Protein AF-A0A8X7CU97-F1 (afdb_monomer_lite)

Secondary structure (DSSP, 8-state):
--TTSPPHHHHHHHGGGGPPPSSSSPPSS-HHHHHHHHHHHHHH---GGGS-TTSSPHHHHHHHHHHHHHTTHHHHHHHHHIIIII----------TTS-HHHHHHHHHHHHHHH-TT--EEEE-GGG-STHHHHHHHHHS-EEEEPPPP-SSS--PPTT--GGGEEEE---

Organism: NCBI:txid2747483

Structure (mmCIF, N/CA/C/O backbone):
data_AF-A0A8X7CU97-F1
#
_entry.id   AF-A0A8X7CU97-F1
#
loop_
_atom_site.group_PDB
_atom_site.id
_atom_site.type_symbol
_atom_site.label_atom_id
_atom_site.label_alt_id
_atom_site.label_comp_id
_atom_site.label_asym_id
_atom_site.label_entity_id
_atom_site.label_seq_id
_atom_site.pdbx_PDB_ins_code
_atom_site.Cartn_x
_atom_site.Cartn_y
_atom_site.Cartn_z
_atom_site.occupancy
_atom_site.B_iso_or_equiv
_atom_site.auth_seq_id
_atom_site.auth_comp_id
_atom_site.auth_asym_id
_atom_site.auth_atom_id
_atom_site.pdbx_PDB_model_num
ATOM 1 N N . MET A 1 1 ? -5.769 -0.079 -26.058 1.00 77.00 1 MET A N 1
ATOM 2 C CA . MET A 1 1 ? -5.712 0.080 -24.588 1.00 77.00 1 MET A CA 1
ATOM 3 C C . MET A 1 1 ? -6.125 -1.247 -23.983 1.00 77.00 1 MET A C 1
ATOM 5 O O . MET A 1 1 ? -7.147 -1.779 -24.395 1.00 77.00 1 MET A O 1
ATOM 9 N N . TYR A 1 2 ? -5.304 -1.822 -23.110 1.00 87.25 2 TYR A N 1
ATOM 10 C CA . TYR A 1 2 ? -5.549 -3.131 -22.503 1.00 87.25 2 TYR A CA 1
ATOM 11 C C . TYR A 1 2 ? -6.254 -2.970 -21.145 1.00 87.25 2 TYR A C 1
ATOM 13 O O . TYR A 1 2 ? -5.973 -2.002 -20.440 1.00 87.25 2 TYR A O 1
ATOM 21 N N . PRO A 1 3 ? -7.091 -3.927 -20.695 1.00 88.88 3 PRO A N 1
ATOM 22 C CA . PRO A 1 3 ? -7.675 -3.901 -19.342 1.00 88.88 3 PRO A CA 1
ATOM 23 C C . PRO A 1 3 ? -6.627 -3.904 -18.214 1.00 88.88 3 PRO A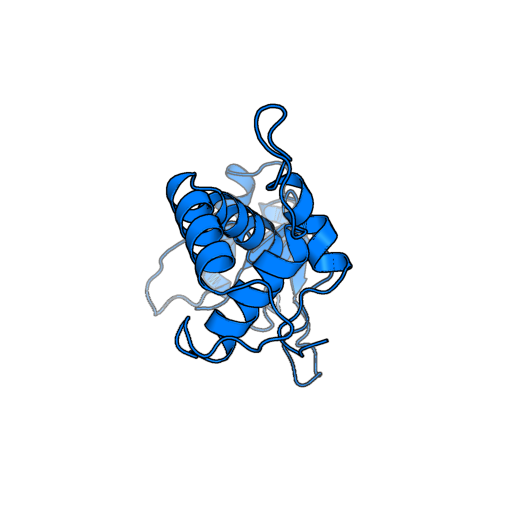 C 1
ATOM 25 O O . PRO A 1 3 ? -6.913 -3.584 -17.061 1.00 88.88 3 PRO A O 1
ATOM 28 N N . SER A 1 4 ? -5.390 -4.295 -18.527 1.00 89.00 4 SER A N 1
ATOM 29 C CA . SER A 1 4 ? -4.254 -4.224 -17.612 1.00 89.00 4 SER A CA 1
ATOM 30 C C . SER A 1 4 ? -3.653 -2.828 -17.470 1.00 89.00 4 SER A C 1
ATOM 32 O O . SER A 1 4 ? -2.870 -2.625 -16.540 1.00 89.00 4 SER A O 1
ATOM 34 N N . ASP A 1 5 ? -3.969 -1.895 -18.368 1.00 90.94 5 ASP A N 1
ATOM 35 C CA . ASP A 1 5 ? -3.351 -0.572 -18.408 1.00 90.94 5 ASP A CA 1
ATOM 36 C C . ASP A 1 5 ? -3.683 0.237 -17.155 1.00 90.94 5 ASP A C 1
ATOM 38 O O . ASP A 1 5 ? -4.736 0.088 -16.533 1.00 90.94 5 ASP A O 1
ATOM 42 N N . ILE A 1 6 ? -2.731 1.067 -16.735 1.00 90.94 6 ILE A N 1
ATOM 43 C CA . ILE A 1 6 ? -2.893 1.924 -15.564 1.00 90.94 6 ILE A CA 1
ATOM 44 C C . ILE A 1 6 ? -3.807 3.110 -15.872 1.00 90.94 6 ILE A C 1
ATOM 46 O O . ILE A 1 6 ? -3.626 3.808 -16.879 1.00 90.94 6 ILE A O 1
ATOM 50 N N . SER A 1 7 ? -4.779 3.346 -14.988 1.00 92.75 7 SER A N 1
ATOM 51 C CA . SER A 1 7 ? -5.637 4.526 -15.072 1.00 92.75 7 SER A CA 1
ATOM 52 C C . SER A 1 7 ? -4.826 5.799 -14.820 1.00 92.75 7 SER A C 1
ATOM 54 O O . SER A 1 7 ? -3.788 5.773 -14.157 1.00 92.75 7 SER A O 1
ATOM 56 N N . ASP A 1 8 ? -5.302 6.945 -15.307 1.00 91.56 8 ASP A N 1
ATOM 57 C CA . ASP A 1 8 ? -4.595 8.219 -15.110 1.00 91.56 8 ASP A CA 1
ATOM 58 C C . ASP A 1 8 ? -4.456 8.597 -13.629 1.00 91.56 8 ASP A C 1
ATOM 60 O O . ASP A 1 8 ? -3.462 9.199 -13.227 1.00 91.56 8 ASP A O 1
ATOM 64 N N . LYS A 1 9 ? -5.435 8.219 -12.796 1.00 89.19 9 LYS A N 1
ATOM 65 C CA . LYS A 1 9 ? -5.417 8.475 -11.347 1.00 89.19 9 LYS A CA 1
ATOM 66 C C . LYS A 1 9 ? -4.332 7.660 -10.640 1.00 89.19 9 LYS A C 1
ATOM 68 O O . LYS A 1 9 ? -3.583 8.200 -9.825 1.00 89.19 9 LYS A O 1
ATOM 73 N N . GLU A 1 10 ? -4.243 6.371 -10.960 1.00 89.25 10 GLU A N 1
ATOM 74 C CA . GLU A 1 10 ? -3.184 5.496 -10.451 1.00 89.25 10 GLU A CA 1
ATOM 75 C C . GLU A 1 10 ? -1.813 5.958 -10.968 1.00 89.25 10 GLU A C 1
ATOM 77 O O . GLU A 1 10 ? -0.863 6.030 -10.193 1.00 89.25 10 GLU A O 1
ATOM 82 N N . TRP A 1 11 ? -1.717 6.352 -12.245 1.00 92.44 11 TRP A N 1
ATOM 83 C CA . TRP A 1 11 ? -0.474 6.848 -12.839 1.00 92.44 11 TRP A CA 1
ATOM 84 C C . TRP A 1 11 ? 0.060 8.077 -12.110 1.00 92.44 11 TRP A C 1
ATOM 86 O O . TRP A 1 11 ? 1.200 8.054 -11.659 1.00 92.44 11 TRP A O 1
ATOM 96 N N . LYS A 1 12 ? -0.777 9.100 -11.894 1.00 91.88 12 LYS A N 1
ATOM 97 C CA . LYS A 1 12 ? -0.398 10.315 -11.149 1.00 91.88 12 LYS A CA 1
ATOM 98 C C . LYS A 1 12 ? 0.141 10.028 -9.747 1.00 91.88 12 LYS A C 1
ATOM 100 O O . LYS A 1 12 ? 0.882 10.833 -9.198 1.00 91.88 12 LYS A O 1
ATOM 105 N N . THR A 1 13 ? -0.245 8.898 -9.155 1.00 90.56 13 THR A N 1
ATOM 106 C CA . THR A 1 13 ? 0.227 8.495 -7.828 1.00 90.56 13 THR A CA 1
ATOM 107 C C . THR A 1 13 ? 1.658 7.950 -7.866 1.00 90.56 13 THR A C 1
ATOM 109 O O . THR A 1 13 ? 2.415 8.199 -6.935 1.00 90.56 13 THR A O 1
ATOM 112 N N . ILE A 1 14 ? 2.032 7.215 -8.918 1.00 91.94 14 ILE A N 1
ATOM 113 C CA . ILE A 1 14 ? 3.334 6.530 -9.005 1.00 91.94 14 ILE A CA 1
ATOM 114 C C . ILE A 1 14 ? 4.341 7.229 -9.927 1.00 91.94 14 ILE A C 1
ATOM 116 O O . ILE A 1 14 ? 5.535 6.974 -9.827 1.00 91.94 14 ILE A O 1
ATOM 120 N N . GLU A 1 15 ? 3.881 8.100 -10.824 1.00 91.44 15 GLU A N 1
ATOM 121 C CA . GLU A 1 15 ? 4.707 8.839 -11.784 1.00 91.44 15 GLU A CA 1
ATOM 122 C C . GLU A 1 15 ? 5.927 9.541 -11.157 1.00 91.44 15 GLU A C 1
ATOM 124 O O . GLU A 1 15 ? 7.009 9.418 -11.739 1.00 91.44 15 GLU A O 1
ATOM 129 N N . PRO A 1 16 ? 5.825 10.184 -9.972 1.00 91.94 16 PRO A N 1
ATOM 130 C CA . PRO A 1 16 ? 6.964 10.866 -9.353 1.00 91.94 16 PRO A CA 1
ATOM 131 C C . PRO A 1 16 ? 8.167 9.959 -9.062 1.00 91.94 16 PRO A C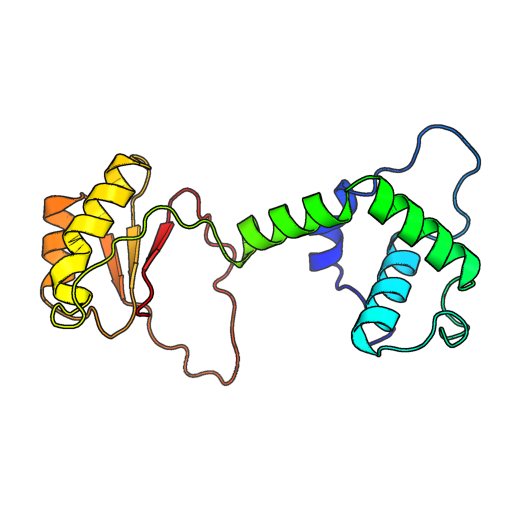 1
ATOM 133 O O . PRO A 1 16 ? 9.297 10.427 -9.081 1.00 91.94 16 PRO A O 1
ATOM 136 N N . TYR A 1 17 ? 7.962 8.654 -8.856 1.00 90.50 17 TYR A N 1
ATOM 137 C CA . TYR A 1 17 ? 9.049 7.703 -8.580 1.00 90.50 17 TYR A CA 1
ATOM 138 C C . TYR A 1 17 ? 9.907 7.387 -9.812 1.00 90.50 17 TYR A C 1
ATOM 140 O O . TYR A 1 17 ? 10.972 6.778 -9.709 1.00 90.50 17 TYR A O 1
ATOM 148 N N . PHE A 1 18 ? 9.449 7.771 -11.004 1.00 87.75 18 PHE A N 1
ATOM 149 C CA . PHE A 1 18 ? 10.103 7.456 -12.268 1.00 87.75 18 PHE A CA 1
ATOM 150 C C . PHE A 1 18 ? 10.826 8.660 -12.876 1.00 87.75 18 PHE A C 1
ATOM 152 O O . PHE A 1 18 ? 10.810 8.828 -14.102 1.00 87.75 18 PHE A O 1
ATOM 159 N N . GLU A 1 19 ? 11.469 9.481 -12.039 1.00 74.19 19 GLU A N 1
ATOM 160 C CA . GLU A 1 19 ? 12.149 10.697 -12.485 1.00 74.19 19 GLU A CA 1
ATOM 161 C C . GLU A 1 19 ? 13.052 10.440 -13.712 1.00 74.19 19 GLU A C 1
ATOM 163 O O . GLU A 1 19 ? 13.825 9.464 -13.771 1.00 74.19 19 GLU A O 1
ATOM 168 N N . PRO A 1 20 ? 12.955 11.285 -14.754 1.00 69.38 20 PRO A N 1
ATOM 169 C CA . PRO A 1 20 ? 13.811 11.156 -15.916 1.00 69.38 20 PRO A CA 1
ATOM 170 C C . PRO A 1 20 ? 15.262 11.416 -15.509 1.00 69.38 20 PRO A C 1
ATOM 172 O O . PRO A 1 20 ? 15.583 12.382 -14.819 1.00 69.38 20 PRO A O 1
ATOM 175 N N . LYS A 1 21 ? 16.174 10.559 -15.976 1.00 67.88 21 LYS A N 1
ATOM 176 C CA . LYS A 1 21 ? 17.603 10.804 -15.785 1.00 67.88 21 LYS A CA 1
ATOM 177 C C . LYS A 1 21 ? 17.981 12.087 -16.524 1.00 67.88 21 LYS A C 1
ATOM 179 O O . LYS A 1 21 ? 17.704 12.197 -17.715 1.00 67.88 21 LYS A O 1
ATOM 184 N N . LYS A 1 22 ? 18.655 13.006 -15.826 1.00 66.12 22 LYS A N 1
ATOM 185 C CA . LYS A 1 22 ? 19.170 14.266 -16.395 1.00 66.12 22 LYS A CA 1
ATOM 186 C C . LYS A 1 22 ? 20.314 14.044 -17.396 1.00 66.12 22 LYS A C 1
ATOM 188 O O . LYS A 1 22 ? 20.586 14.914 -18.212 1.00 66.12 22 LYS A O 1
ATOM 193 N N . THR A 1 23 ? 20.943 12.867 -17.362 1.00 69.06 23 THR A N 1
ATOM 194 C CA . THR A 1 23 ? 22.138 12.539 -18.151 1.00 69.06 23 THR A CA 1
ATOM 195 C C . THR A 1 23 ? 21.932 11.270 -18.983 1.00 69.06 23 THR A C 1
ATOM 197 O O . THR A 1 23 ? 21.368 10.281 -18.502 1.00 69.06 23 THR A O 1
ATOM 200 N N . GLY A 1 24 ? 22.450 11.275 -20.216 1.00 76.81 24 GLY A N 1
ATOM 201 C CA . GLY A 1 24 ? 22.452 10.140 -21.144 1.00 76.81 24 GLY A CA 1
ATOM 202 C C . GLY A 1 24 ? 21.446 10.268 -22.292 1.00 76.81 24 GLY A C 1
ATOM 203 O O . GLY A 1 24 ? 20.746 11.267 -22.428 1.00 76.81 24 GLY A O 1
ATOM 204 N N . ARG A 1 25 ? 21.378 9.238 -23.148 1.00 78.69 25 ARG A N 1
ATOM 205 C CA . ARG A 1 25 ? 20.455 9.217 -24.294 1.00 78.69 25 ARG A CA 1
ATOM 206 C C . ARG A 1 25 ? 18.995 9.198 -23.807 1.00 78.69 25 ARG A C 1
ATOM 208 O O . ARG A 1 25 ? 18.653 8.315 -23.012 1.00 78.69 25 ARG A O 1
ATOM 215 N N . PRO A 1 26 ? 18.121 10.088 -24.315 1.00 77.62 26 PRO A N 1
ATOM 216 C CA . PRO A 1 26 ? 16.710 10.088 -23.950 1.00 77.62 26 PRO A CA 1
ATOM 217 C C . PRO A 1 26 ? 16.034 8.775 -24.357 1.00 77.62 26 PRO A C 1
ATOM 219 O O . PRO A 1 26 ? 16.400 8.123 -25.342 1.00 77.62 26 PRO A O 1
ATOM 222 N N . ARG A 1 27 ? 15.033 8.359 -23.576 1.00 81.44 27 ARG A N 1
ATOM 223 C CA . ARG A 1 27 ? 14.276 7.133 -23.852 1.00 81.44 27 ARG A CA 1
ATOM 224 C C . ARG A 1 27 ? 13.363 7.353 -25.059 1.00 81.44 27 ARG A C 1
ATOM 226 O O . ARG A 1 27 ? 12.649 8.344 -25.115 1.00 81.44 27 ARG A O 1
ATOM 233 N N . LYS A 1 28 ? 13.340 6.388 -25.985 1.00 86.31 28 LYS A N 1
ATOM 234 C CA . LYS A 1 28 ? 12.436 6.404 -27.151 1.00 86.31 28 LYS A CA 1
ATOM 235 C C . LYS A 1 28 ? 10.968 6.174 -26.769 1.00 86.31 28 LYS A C 1
ATOM 237 O O . LYS A 1 28 ? 10.078 6.703 -27.418 1.00 86.31 28 LYS A O 1
ATOM 242 N N . HIS A 1 29 ? 10.723 5.364 -25.741 1.00 89.75 29 HIS A N 1
ATOM 243 C CA . HIS A 1 29 ? 9.380 5.024 -25.274 1.00 89.75 29 HIS A CA 1
ATOM 244 C C . HIS A 1 29 ? 9.120 5.677 -23.920 1.00 89.75 29 HIS A C 1
ATOM 246 O O . HIS A 1 29 ? 10.019 5.716 -23.071 1.00 89.75 29 HIS A O 1
ATOM 252 N N . SER A 1 30 ? 7.894 6.160 -23.717 1.00 91.12 30 SER A N 1
ATOM 253 C CA . SER A 1 30 ? 7.477 6.711 -22.430 1.00 91.12 30 SER A CA 1
ATOM 254 C C . SER A 1 30 ? 7.543 5.631 -21.348 1.00 91.12 30 SER A C 1
ATOM 256 O O . SER A 1 30 ? 7.327 4.439 -21.603 1.00 91.12 30 SER A O 1
ATOM 258 N N . ILE A 1 31 ? 7.846 6.046 -20.118 1.00 91.44 31 ILE A N 1
ATOM 259 C CA . ILE A 1 31 ? 7.899 5.112 -18.994 1.00 91.44 31 ILE A CA 1
ATOM 260 C C . ILE A 1 31 ? 6.523 4.486 -18.735 1.00 91.44 31 ILE A C 1
ATOM 262 O O . ILE A 1 31 ? 6.448 3.287 -18.492 1.00 91.44 31 ILE A O 1
ATOM 266 N N . ARG A 1 32 ? 5.431 5.240 -18.912 1.00 93.56 32 ARG A N 1
ATOM 267 C CA . ARG A 1 32 ? 4.063 4.732 -18.754 1.00 93.56 32 ARG A CA 1
ATOM 268 C C . ARG A 1 32 ? 3.772 3.543 -19.667 1.00 93.56 32 ARG A C 1
ATOM 270 O O . ARG A 1 32 ? 3.255 2.535 -19.198 1.00 93.56 32 ARG A O 1
ATOM 277 N N . THR A 1 33 ? 4.156 3.612 -20.943 1.00 94.06 33 THR A N 1
ATOM 278 C CA . THR A 1 33 ? 3.946 2.495 -21.878 1.00 94.06 33 THR A CA 1
ATOM 279 C C . THR A 1 33 ? 4.774 1.267 -21.485 1.00 94.06 33 THR A C 1
ATOM 281 O O . THR A 1 33 ? 4.300 0.139 -21.606 1.00 94.06 33 THR A O 1
ATOM 284 N N . ILE A 1 34 ? 5.988 1.465 -20.960 1.00 94.19 34 ILE A N 1
ATOM 285 C CA . ILE A 1 34 ? 6.821 0.373 -20.431 1.00 94.19 34 ILE A CA 1
ATOM 286 C C . ILE A 1 34 ? 6.163 -0.265 -19.199 1.00 94.19 34 ILE A C 1
ATOM 288 O O . ILE A 1 34 ? 6.114 -1.488 -19.100 1.00 94.19 34 ILE A O 1
ATOM 292 N N . ILE A 1 35 ? 5.638 0.541 -18.275 1.00 94.69 35 ILE A N 1
ATOM 293 C CA . ILE A 1 35 ? 4.956 0.054 -17.069 1.00 94.69 35 ILE A CA 1
ATOM 294 C C . ILE A 1 35 ? 3.669 -0.692 -17.436 1.00 94.69 35 ILE A C 1
ATOM 296 O O . ILE A 1 35 ? 3.431 -1.771 -16.897 1.00 94.69 35 ILE A O 1
ATOM 300 N N . ASN A 1 36 ? 2.891 -0.196 -18.403 1.00 95.75 36 ASN A N 1
ATOM 301 C CA . ASN A 1 36 ? 1.722 -0.907 -18.931 1.00 95.75 36 ASN A CA 1
ATOM 302 C C . ASN A 1 36 ? 2.104 -2.271 -19.519 1.00 95.75 36 ASN A C 1
ATOM 304 O O . ASN A 1 36 ? 1.452 -3.263 -19.206 1.00 95.75 36 ASN A O 1
ATOM 308 N N . ALA A 1 37 ? 3.199 -2.353 -20.282 1.00 95.88 37 ALA A N 1
ATOM 309 C CA . ALA A 1 37 ? 3.702 -3.620 -20.816 1.00 95.88 37 ALA A CA 1
ATOM 310 C C . ALA A 1 37 ? 4.117 -4.608 -19.708 1.00 95.88 37 ALA A C 1
ATOM 312 O O . ALA A 1 37 ? 3.791 -5.794 -19.771 1.00 95.88 37 ALA A O 1
ATOM 313 N N . ILE A 1 38 ? 4.813 -4.128 -18.669 1.00 95.12 38 ILE A N 1
ATOM 314 C CA . ILE A 1 38 ? 5.189 -4.947 -17.504 1.00 95.12 38 ILE A CA 1
ATOM 315 C C . ILE A 1 38 ? 3.930 -5.439 -16.782 1.00 95.12 38 ILE A C 1
ATOM 317 O O . ILE A 1 38 ? 3.820 -6.626 -16.483 1.00 95.12 38 ILE A O 1
ATOM 321 N N . ARG A 1 39 ? 2.959 -4.550 -16.549 1.00 94.44 39 ARG A N 1
ATOM 322 C CA . ARG A 1 39 ? 1.696 -4.869 -15.873 1.00 94.44 39 ARG A CA 1
ATOM 323 C C . ARG A 1 39 ? 0.853 -5.858 -16.677 1.00 94.44 39 ARG A C 1
ATOM 325 O O . ARG A 1 39 ? 0.276 -6.761 -16.078 1.00 94.44 39 ARG A O 1
ATOM 332 N N . TYR A 1 40 ? 0.810 -5.725 -18.003 1.00 95.25 40 TYR A N 1
ATOM 333 C CA . TYR A 1 40 ? 0.163 -6.681 -18.903 1.00 95.25 40 TYR A CA 1
ATOM 334 C C . TYR A 1 40 ? 0.768 -8.076 -18.748 1.00 95.25 40 TYR A C 1
ATOM 336 O O . TYR A 1 40 ? 0.047 -9.041 -18.501 1.00 95.25 40 TYR A O 1
ATOM 344 N N . MET A 1 41 ? 2.097 -8.177 -18.819 1.00 95.00 41 MET A N 1
ATOM 345 C CA . MET A 1 41 ? 2.796 -9.452 -18.675 1.00 95.00 41 MET A CA 1
ATOM 346 C C . MET A 1 41 ? 2.592 -10.066 -17.284 1.00 95.00 41 MET A C 1
ATOM 348 O O . MET A 1 41 ? 2.318 -11.256 -17.186 1.00 95.00 41 MET A O 1
ATOM 352 N N . MET A 1 42 ? 2.616 -9.264 -16.216 1.00 92.44 42 MET A N 1
ATOM 353 C CA . MET A 1 42 ? 2.321 -9.754 -14.863 1.00 92.44 42 MET A CA 1
ATOM 354 C C . MET A 1 42 ? 0.872 -10.230 -14.698 1.00 92.44 42 MET A C 1
ATOM 356 O O . MET A 1 42 ? 0.631 -11.175 -13.957 1.00 92.44 42 MET A O 1
ATOM 360 N N . ARG A 1 43 ? -0.096 -9.590 -15.369 1.00 93.38 43 ARG A N 1
ATOM 361 C CA . ARG A 1 43 ? -1.518 -9.968 -15.302 1.00 93.38 43 ARG A CA 1
ATOM 362 C C . ARG A 1 43 ? -1.814 -11.250 -16.075 1.00 93.38 43 ARG A C 1
ATOM 364 O O . ARG A 1 43 ? -2.623 -12.052 -15.635 1.00 93.38 43 ARG A O 1
ATOM 371 N N . THR A 1 44 ? -1.209 -11.386 -17.250 1.00 93.62 44 THR A N 1
ATOM 372 C CA . THR A 1 44 ? -1.491 -12.471 -18.200 1.00 93.62 44 THR A CA 1
ATOM 373 C C . THR A 1 44 ? -0.564 -13.671 -18.030 1.00 93.62 44 THR A C 1
ATOM 375 O O . THR A 1 44 ? -0.882 -14.752 -18.510 1.00 93.62 44 THR A O 1
ATOM 378 N N . GLY A 1 45 ? 0.594 -13.492 -17.387 1.00 92.50 45 GLY A N 1
ATOM 379 C CA . GLY A 1 45 ? 1.624 -14.523 -17.264 1.00 92.50 45 GLY A CA 1
ATOM 380 C C . GLY A 1 45 ? 2.344 -14.847 -18.578 1.00 92.50 45 GLY A C 1
ATOM 381 O O . GLY A 1 45 ? 3.046 -15.854 -18.656 1.00 92.50 45 GLY A O 1
ATOM 382 N N . CYS A 1 46 ? 2.183 -14.033 -19.629 1.00 92.31 46 CYS A N 1
ATOM 383 C CA . CYS A 1 46 ? 2.789 -14.322 -20.926 1.00 92.31 46 CYS A CA 1
ATOM 384 C C . CYS A 1 46 ? 4.326 -14.237 -20.875 1.00 92.31 46 CYS A C 1
ATOM 386 O O . CYS A 1 46 ? 4.911 -13.417 -20.166 1.00 92.31 46 CYS A O 1
ATOM 388 N N . GLN A 1 47 ? 5.017 -15.033 -21.694 1.00 94.94 47 GLN A N 1
ATOM 389 C CA . GLN A 1 47 ? 6.473 -14.919 -21.822 1.00 94.94 47 GLN A CA 1
ATOM 390 C C . GLN A 1 47 ? 6.870 -13.554 -22.406 1.00 94.94 47 GLN A C 1
ATOM 392 O O . GLN A 1 47 ? 6.170 -13.004 -23.253 1.00 94.94 47 GLN A O 1
ATOM 397 N N . TRP A 1 48 ? 8.052 -13.037 -22.051 1.00 93.31 48 TRP A N 1
ATOM 398 C CA . TRP A 1 48 ? 8.551 -11.752 -22.567 1.00 93.31 48 TRP A CA 1
ATOM 399 C C . TRP A 1 48 ? 8.536 -11.653 -24.099 1.00 93.31 48 TRP A C 1
ATOM 401 O O . TRP A 1 48 ? 8.175 -10.617 -24.646 1.00 93.31 48 TRP A O 1
ATOM 411 N N . ARG A 1 49 ? 8.903 -12.732 -24.802 1.00 94.94 49 ARG A N 1
ATOM 412 C CA . ARG A 1 49 ? 8.930 -12.775 -26.276 1.00 94.94 49 ARG A CA 1
ATOM 413 C C . ARG A 1 49 ? 7.535 -12.758 -26.913 1.00 94.94 49 ARG A C 1
ATOM 415 O O . ARG A 1 49 ? 7.436 -12.461 -28.095 1.00 94.94 49 ARG A O 1
ATOM 422 N N . GLN A 1 50 ? 6.504 -13.072 -26.131 1.00 94.75 50 GLN A N 1
ATOM 423 C CA . GLN A 1 50 ? 5.096 -13.117 -26.534 1.00 94.75 50 GLN A CA 1
ATOM 424 C C . GLN A 1 50 ? 4.360 -11.807 -26.214 1.00 94.75 50 GLN A C 1
ATOM 426 O O . GLN A 1 50 ? 3.140 -11.734 -26.334 1.00 94.75 50 GLN A O 1
ATOM 431 N N . LEU A 1 51 ? 5.080 -10.767 -25.782 1.00 95.19 51 LEU A N 1
ATOM 432 C CA . LEU A 1 51 ? 4.488 -9.456 -25.552 1.00 95.19 51 LEU A CA 1
ATOM 433 C C . LEU A 1 51 ? 3.862 -8.924 -26.864 1.00 95.19 51 LEU A C 1
ATOM 435 O O . LEU A 1 51 ? 4.526 -8.990 -27.904 1.00 95.19 51 LEU A O 1
ATOM 439 N N . PRO A 1 52 ? 2.627 -8.382 -26.833 1.00 95.06 52 PRO A N 1
ATOM 440 C CA . PRO A 1 52 ? 1.982 -7.815 -28.015 1.00 95.06 52 PRO A CA 1
ATOM 441 C C . PRO A 1 52 ? 2.846 -6.773 -28.733 1.00 95.06 52 PRO A C 1
ATOM 443 O O . PRO A 1 52 ? 3.565 -6.000 -28.098 1.00 95.06 52 PRO A O 1
ATOM 446 N N . LYS A 1 53 ? 2.741 -6.725 -30.067 1.00 92.00 53 LYS A N 1
ATOM 447 C CA . LYS A 1 53 ? 3.558 -5.842 -30.922 1.00 92.00 53 LYS A CA 1
ATOM 448 C C . LYS A 1 53 ? 3.262 -4.350 -30.733 1.00 92.00 53 LYS A C 1
ATOM 450 O O . LYS A 1 53 ? 4.109 -3.532 -31.078 1.00 92.00 53 LYS A O 1
ATOM 455 N N . ASP A 1 54 ? 2.107 -4.009 -30.164 1.00 93.31 54 ASP A N 1
ATOM 456 C CA . ASP A 1 54 ? 1.735 -2.624 -29.841 1.00 93.31 54 ASP A CA 1
ATOM 457 C C . ASP A 1 54 ? 2.566 -2.054 -28.681 1.00 93.31 54 ASP A C 1
ATOM 459 O O . ASP A 1 54 ? 2.663 -0.838 -28.504 1.00 93.31 54 ASP A O 1
ATOM 463 N N . PHE A 1 55 ? 3.170 -2.927 -27.868 1.00 94.31 55 PHE A N 1
ATOM 464 C CA . PHE A 1 55 ? 4.080 -2.522 -26.808 1.00 94.31 55 PHE A CA 1
ATOM 465 C C . PHE A 1 55 ? 5.511 -2.316 -27.331 1.00 94.31 55 PHE A C 1
ATOM 467 O O . PHE A 1 55 ? 5.898 -2.850 -28.372 1.00 94.31 55 PHE A O 1
ATOM 474 N N . PRO A 1 56 ? 6.352 -1.567 -26.588 1.00 94.19 56 PRO A N 1
ATOM 475 C CA . PRO A 1 56 ? 7.769 -1.461 -26.896 1.00 94.19 56 PRO A CA 1
ATOM 476 C C . PRO A 1 56 ? 8.426 -2.845 -27.002 1.00 94.19 56 PRO A C 1
ATOM 478 O O . PRO A 1 56 ? 8.016 -3.768 -26.291 1.00 94.19 56 PRO A O 1
ATOM 481 N N . PRO A 1 57 ? 9.492 -2.994 -27.811 1.00 95.00 57 PRO A N 1
ATOM 482 C CA . PRO A 1 57 ? 10.179 -4.269 -27.966 1.00 95.00 57 PRO A CA 1
ATOM 483 C C . PRO A 1 57 ? 10.52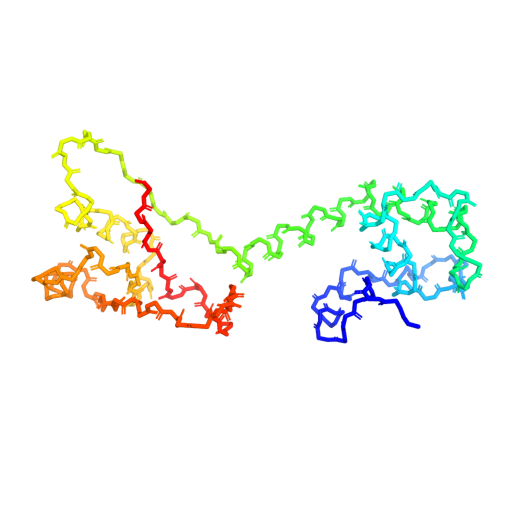3 -4.897 -26.616 1.00 95.00 57 PRO A C 1
ATOM 485 O O . PRO A 1 57 ? 11.081 -4.233 -25.736 1.00 95.00 57 PRO A O 1
ATOM 488 N N . TRP A 1 58 ? 10.238 -6.192 -26.457 1.00 95.12 58 TRP A N 1
ATOM 489 C CA . TRP A 1 58 ? 10.357 -6.875 -25.166 1.00 95.12 58 TRP A CA 1
ATOM 490 C C . TRP A 1 58 ? 11.738 -6.718 -24.518 1.00 95.12 58 TRP A C 1
ATOM 492 O O . TRP A 1 58 ? 11.828 -6.602 -23.301 1.00 95.12 58 TRP A O 1
ATOM 502 N N . LYS A 1 59 ? 12.820 -6.647 -25.312 1.00 95.25 59 LYS A N 1
ATOM 503 C CA . LYS A 1 59 ? 14.190 -6.413 -24.818 1.00 95.25 59 LYS A CA 1
ATOM 504 C C . LYS A 1 59 ? 14.308 -5.071 -24.093 1.00 95.25 59 LYS A C 1
ATOM 506 O O . LYS A 1 59 ? 14.955 -4.983 -23.050 1.00 95.25 59 LYS A O 1
ATOM 511 N N . THR A 1 60 ? 13.671 -4.033 -24.630 1.00 93.81 60 THR A N 1
ATOM 512 C CA . THR A 1 60 ? 13.630 -2.691 -24.040 1.00 93.81 60 THR A CA 1
ATOM 513 C C . THR A 1 60 ? 12.826 -2.697 -22.746 1.00 93.81 60 THR A C 1
ATOM 515 O O . THR A 1 60 ? 13.304 -2.179 -21.736 1.00 93.81 60 THR A O 1
ATOM 518 N N . VAL A 1 61 ? 11.646 -3.326 -22.756 1.00 94.62 61 VAL A N 1
ATOM 519 C CA . VAL A 1 61 ? 10.792 -3.451 -21.564 1.00 94.62 61 VAL A CA 1
ATOM 520 C C . VAL A 1 61 ? 11.517 -4.233 -20.468 1.00 94.62 61 VAL A C 1
ATOM 522 O O . VAL A 1 61 ? 11.618 -3.760 -19.337 1.00 94.62 61 VAL A O 1
ATOM 525 N N . TYR A 1 62 ? 12.104 -5.379 -20.814 1.00 94.81 62 TYR A N 1
ATOM 526 C CA . TYR A 1 62 ? 12.871 -6.226 -19.906 1.00 94.81 62 TYR A CA 1
ATOM 527 C C . TYR A 1 62 ? 14.070 -5.486 -19.306 1.00 94.81 62 TYR A C 1
ATOM 529 O O . TYR A 1 62 ? 14.243 -5.473 -18.089 1.00 94.81 62 TYR A O 1
ATOM 537 N N . SER A 1 63 ? 14.881 -4.826 -20.141 1.00 93.44 63 SER A N 1
ATOM 538 C CA . SER A 1 63 ? 16.037 -4.052 -19.676 1.00 93.44 63 SER A CA 1
ATOM 539 C C . SER A 1 63 ? 15.618 -2.935 -18.717 1.00 93.44 63 SER A C 1
ATOM 541 O O . SER A 1 63 ? 16.249 -2.745 -17.676 1.00 93.44 63 SER A O 1
ATOM 543 N N . CYS A 1 64 ? 14.525 -2.226 -19.021 1.00 91.50 64 CYS A N 1
ATOM 544 C CA . CYS A 1 64 ? 13.993 -1.201 -18.129 1.00 91.50 64 CYS A CA 1
ATOM 545 C C . CYS A 1 64 ? 13.510 -1.806 -16.807 1.00 91.50 64 CYS A C 1
ATOM 547 O O . CYS A 1 64 ? 13.883 -1.309 -15.749 1.00 91.50 64 CYS A O 1
ATOM 549 N N . ASN A 1 65 ? 12.751 -2.905 -16.854 1.00 93.31 65 ASN A N 1
ATOM 550 C CA . ASN A 1 65 ? 12.263 -3.583 -15.656 1.00 93.31 65 ASN A CA 1
ATOM 551 C C . ASN A 1 65 ? 13.415 -4.074 -14.771 1.00 93.31 65 ASN A C 1
ATOM 553 O O . ASN A 1 65 ? 13.403 -3.874 -13.562 1.00 93.31 65 ASN A O 1
ATOM 557 N N . SER A 1 66 ? 14.444 -4.673 -15.374 1.00 93.25 66 SER A N 1
ATOM 558 C CA . SER A 1 66 ? 15.636 -5.135 -14.661 1.00 93.25 66 SER A CA 1
ATOM 559 C C . SER A 1 66 ? 16.349 -3.983 -13.946 1.00 93.25 66 SER A C 1
ATOM 561 O O . SER A 1 66 ? 16.756 -4.132 -12.796 1.00 93.25 66 SER A O 1
ATOM 563 N N . ARG A 1 67 ? 16.444 -2.808 -14.582 1.00 91.12 67 ARG A N 1
ATOM 564 C CA . ARG A 1 67 ? 17.011 -1.602 -13.957 1.00 91.12 67 ARG A CA 1
ATOM 565 C C . ARG A 1 67 ? 16.156 -1.089 -12.799 1.00 91.12 67 ARG A C 1
ATOM 567 O O . ARG A 1 67 ? 16.721 -0.795 -11.756 1.00 91.12 67 ARG A O 1
ATOM 574 N N . LEU A 1 68 ? 14.833 -1.025 -12.967 1.00 90.69 68 LEU A N 1
ATOM 575 C CA . LEU A 1 68 ? 13.900 -0.601 -11.912 1.00 90.69 68 LEU A CA 1
ATOM 576 C C . LEU A 1 68 ? 13.922 -1.545 -10.701 1.00 90.69 68 LEU A C 1
ATOM 578 O O . LEU A 1 68 ? 13.851 -1.098 -9.562 1.00 90.69 68 LEU A O 1
ATOM 582 N N . LYS A 1 69 ? 14.059 -2.855 -10.941 1.00 92.69 69 LYS A N 1
ATOM 583 C CA . LYS A 1 69 ? 14.247 -3.850 -9.875 1.00 92.69 69 LYS A CA 1
ATOM 584 C C . LYS A 1 69 ? 15.544 -3.612 -9.113 1.00 92.69 69 LYS A C 1
ATOM 586 O O . LYS A 1 69 ? 15.525 -3.566 -7.892 1.00 92.69 69 LYS A O 1
ATOM 591 N N . LYS A 1 70 ? 16.656 -3.421 -9.828 1.00 92.75 70 LYS A N 1
ATOM 592 C CA . LYS A 1 70 ? 17.965 -3.161 -9.209 1.00 92.75 70 LYS A CA 1
ATOM 593 C C . LYS A 1 70 ? 18.014 -1.847 -8.431 1.00 92.75 70 LYS A C 1
ATOM 595 O O . LYS A 1 70 ? 18.784 -1.754 -7.488 1.00 92.75 70 LYS A O 1
ATOM 600 N N . SER A 1 71 ? 17.230 -0.844 -8.822 1.00 90.25 71 SER A N 1
ATOM 601 C CA . SER A 1 71 ? 17.187 0.439 -8.121 1.00 90.25 71 SER A CA 1
ATOM 602 C C . SER A 1 71 ? 16.274 0.449 -6.894 1.00 90.25 71 SER A C 1
ATOM 604 O O . SER A 1 71 ? 16.202 1.479 -6.246 1.00 90.25 71 SER A O 1
ATOM 606 N N . GLY A 1 72 ? 15.536 -0.628 -6.599 1.00 92.62 72 GLY A N 1
ATOM 607 C CA . GLY A 1 72 ? 14.630 -0.680 -5.443 1.00 92.62 72 GLY A CA 1
ATOM 608 C C . GLY A 1 72 ? 13.317 0.100 -5.599 1.00 92.62 72 GLY A C 1
ATOM 609 O O . GLY A 1 72 ? 12.445 -0.019 -4.748 1.00 92.62 72 GLY A O 1
ATOM 610 N N . ILE A 1 73 ? 13.110 0.807 -6.716 1.00 91.62 73 ILE A N 1
ATOM 611 C CA . ILE A 1 73 ? 11.919 1.649 -6.962 1.00 91.62 73 ILE A CA 1
ATOM 612 C C . ILE A 1 73 ? 10.617 0.850 -6.813 1.00 91.62 73 ILE A C 1
ATOM 614 O O . ILE A 1 73 ? 9.628 1.351 -6.288 1.00 91.62 73 ILE A O 1
ATOM 618 N N . TRP A 1 74 ? 10.602 -0.414 -7.251 1.00 90.62 74 TRP A N 1
ATOM 619 C CA . TRP A 1 74 ? 9.426 -1.271 -7.079 1.00 90.62 74 TRP A CA 1
ATOM 620 C C . TRP A 1 74 ? 9.075 -1.518 -5.609 1.00 90.62 74 TRP A C 1
ATOM 622 O O . TRP A 1 74 ? 7.891 -1.583 -5.292 1.00 90.62 74 TRP A O 1
ATOM 632 N N . GLN A 1 75 ? 10.080 -1.632 -4.738 1.00 90.38 75 GLN A N 1
ATOM 633 C CA . GLN A 1 75 ? 9.878 -1.802 -3.302 1.00 90.38 75 GLN A CA 1
ATOM 634 C C . GLN A 1 75 ? 9.340 -0.511 -2.682 1.00 90.38 75 GLN A C 1
ATOM 636 O O . GLN A 1 75 ? 8.349 -0.553 -1.967 1.00 90.38 75 GLN A O 1
ATOM 641 N N . GLU A 1 76 ? 9.908 0.643 -3.035 1.00 91.75 76 GLU A N 1
ATOM 642 C CA . GLU A 1 76 ? 9.427 1.941 -2.546 1.00 91.75 76 GLU A CA 1
ATOM 643 C C . GLU A 1 76 ? 7.972 2.209 -2.946 1.00 91.75 76 GLU A C 1
ATOM 645 O O . GLU A 1 76 ? 7.160 2.623 -2.118 1.00 91.75 76 GLU A O 1
ATOM 650 N N . ILE A 1 77 ? 7.622 1.932 -4.208 1.00 91.19 77 ILE A N 1
ATOM 651 C CA . ILE A 1 77 ? 6.243 2.045 -4.691 1.00 91.19 77 ILE A CA 1
ATOM 652 C C . ILE A 1 77 ? 5.347 1.065 -3.934 1.00 91.19 77 ILE A C 1
ATOM 654 O O . ILE A 1 77 ? 4.269 1.454 -3.495 1.00 91.19 77 ILE A O 1
ATOM 658 N N . HIS A 1 78 ? 5.770 -0.191 -3.771 1.00 88.25 78 HIS A N 1
ATOM 659 C CA . HIS A 1 78 ? 5.009 -1.187 -3.023 1.00 88.25 78 HIS A CA 1
ATOM 660 C C . HIS A 1 78 ? 4.734 -0.721 -1.588 1.00 88.25 78 HIS A C 1
ATOM 662 O O . HIS A 1 78 ? 3.578 -0.676 -1.178 1.00 88.25 78 HIS A O 1
ATOM 668 N N . ASP A 1 79 ? 5.762 -0.302 -0.856 1.00 86.44 79 ASP A N 1
ATOM 669 C CA . ASP A 1 79 ? 5.647 0.111 0.543 1.00 86.44 79 ASP A CA 1
ATOM 670 C C . ASP A 1 79 ? 4.789 1.370 0.690 1.00 86.44 79 ASP A C 1
ATOM 672 O O . ASP A 1 79 ? 3.947 1.463 1.587 1.00 86.44 79 ASP A O 1
ATOM 676 N N . PHE A 1 80 ? 4.931 2.320 -0.237 1.00 87.94 80 PHE A N 1
ATOM 677 C CA . PHE A 1 80 ? 4.061 3.485 -0.309 1.00 87.94 80 PHE A CA 1
ATOM 678 C C . PHE A 1 80 ? 2.596 3.095 -0.546 1.00 87.94 80 PHE A C 1
ATOM 680 O O . PHE A 1 80 ? 1.708 3.600 0.144 1.00 87.94 80 PHE A O 1
ATOM 687 N N . LEU A 1 81 ? 2.327 2.198 -1.499 1.00 84.69 81 LEU A N 1
ATOM 688 C CA . LEU A 1 81 ? 0.970 1.748 -1.807 1.00 84.69 81 LEU A CA 1
ATOM 689 C C . LEU A 1 81 ? 0.368 0.954 -0.642 1.00 84.69 81 LEU A C 1
ATOM 691 O O . LEU A 1 81 ? -0.777 1.210 -0.282 1.00 84.69 81 LEU A O 1
ATOM 695 N N . VAL A 1 82 ? 1.127 0.062 -0.002 1.00 81.75 82 VAL A N 1
ATOM 696 C CA . VAL A 1 82 ? 0.693 -0.660 1.205 1.00 81.75 82 VAL A CA 1
ATOM 697 C C . VAL A 1 82 ? 0.339 0.331 2.308 1.00 81.75 82 VAL A C 1
ATOM 699 O O . VAL A 1 82 ? -0.761 0.280 2.854 1.00 81.75 82 VAL A O 1
ATOM 702 N N . LYS A 1 83 ? 1.204 1.312 2.574 1.00 79.25 83 LYS A N 1
ATOM 703 C CA . LYS A 1 83 ? 0.932 2.351 3.572 1.00 79.25 83 LYS A CA 1
ATOM 704 C C . LYS A 1 83 ? -0.309 3.182 3.234 1.00 79.25 83 LYS A C 1
ATOM 706 O O . LYS A 1 83 ? -1.053 3.554 4.137 1.00 79.25 83 LYS A O 1
ATOM 711 N N . LYS A 1 84 ? -0.525 3.488 1.952 1.00 78.94 84 LYS A N 1
ATOM 712 C CA . LYS A 1 84 ? -1.643 4.316 1.483 1.00 78.94 84 LYS A CA 1
ATOM 713 C C . LYS A 1 84 ? -2.980 3.572 1.477 1.00 78.94 84 LYS A C 1
ATOM 715 O O . LYS A 1 84 ? -3.994 4.186 1.791 1.00 78.94 84 LYS A O 1
ATOM 720 N N . TYR A 1 85 ? -2.990 2.297 1.091 1.00 77.31 85 TYR A N 1
ATOM 721 C CA . TYR A 1 85 ? -4.219 1.539 0.828 1.00 77.31 85 TYR A CA 1
ATOM 722 C C . TYR A 1 85 ? -4.519 0.451 1.861 1.00 77.31 85 TYR A C 1
ATOM 724 O O . TYR A 1 85 ? -5.688 0.238 2.167 1.00 77.31 85 TYR A O 1
ATOM 732 N N . CYS A 1 86 ? -3.504 -0.222 2.405 1.00 75.50 86 CYS A N 1
ATOM 733 C CA . CYS A 1 86 ? -3.684 -1.256 3.433 1.00 75.50 86 CYS A CA 1
ATOM 734 C C . CYS A 1 86 ? -3.586 -0.680 4.854 1.00 75.50 86 CYS A C 1
ATOM 736 O O . CYS A 1 86 ? -4.149 -1.237 5.792 1.00 75.50 86 CYS A O 1
ATOM 738 N N . GLY A 1 87 ? -2.901 0.454 5.004 1.00 72.31 87 GLY A N 1
ATOM 739 C CA . GLY A 1 87 ? -2.654 1.104 6.283 1.00 72.31 87 GLY A CA 1
ATOM 740 C C . GLY A 1 87 ? -1.493 0.503 7.069 1.00 72.31 87 GLY A C 1
ATOM 741 O O . GLY A 1 87 ? -0.839 -0.442 6.633 1.00 72.31 87 GLY A O 1
ATOM 742 N N . LEU A 1 88 ? -1.185 1.122 8.211 1.00 72.06 88 LEU A N 1
ATOM 743 C CA . LEU A 1 88 ? -0.111 0.698 9.108 1.00 72.06 88 LEU A CA 1
ATOM 744 C C . LEU A 1 88 ? -0.721 0.088 10.372 1.00 72.06 88 LEU A C 1
ATOM 746 O O . LEU A 1 88 ? -1.600 0.694 10.983 1.00 72.06 88 LEU A O 1
ATOM 750 N N . VAL A 1 89 ? -0.221 -1.074 10.790 1.00 79.12 89 VAL A N 1
ATOM 751 C CA . VAL A 1 89 ? -0.603 -1.675 12.073 1.00 79.12 89 VAL A CA 1
ATOM 752 C C . VAL A 1 89 ? 0.012 -0.851 13.206 1.00 79.12 89 VAL A C 1
ATOM 754 O O . VAL A 1 89 ? 1.232 -0.770 13.331 1.00 79.12 89 VAL A O 1
ATOM 757 N N . ILE A 1 90 ? -0.833 -0.217 14.021 1.00 82.12 90 ILE A N 1
ATOM 758 C CA . ILE A 1 90 ? -0.400 0.650 15.133 1.00 82.12 90 ILE A CA 1
ATOM 759 C C . ILE A 1 90 ? -0.143 -0.177 16.401 1.00 82.12 90 ILE A C 1
ATOM 761 O O . ILE A 1 90 ? 0.857 0.003 17.105 1.00 82.12 90 ILE A O 1
ATOM 765 N N . ALA A 1 91 ? -1.055 -1.095 16.700 1.00 82.25 91 ALA A N 1
ATOM 766 C CA . ALA A 1 91 ? -0.983 -1.989 17.841 1.00 82.25 91 ALA A CA 1
ATOM 767 C C . ALA A 1 91 ? -1.653 -3.320 17.490 1.00 82.25 91 ALA A C 1
ATOM 769 O O . ALA A 1 91 ? -2.576 -3.357 16.679 1.00 82.25 91 ALA A O 1
ATOM 770 N N . ALA A 1 92 ? -1.167 -4.389 18.110 1.00 85.00 92 ALA A N 1
ATOM 771 C CA . ALA A 1 92 ? -1.757 -5.716 18.083 1.00 85.00 92 ALA A CA 1
ATOM 772 C C . ALA A 1 92 ? -1.601 -6.298 19.489 1.00 85.00 92 ALA A C 1
ATOM 774 O O . ALA A 1 92 ? -0.558 -6.104 20.118 1.00 85.00 92 ALA A O 1
ATOM 775 N N . GLU A 1 93 ? -2.632 -6.970 19.979 1.00 82.12 93 GLU A N 1
ATOM 776 C CA . GLU A 1 93 ? -2.663 -7.566 21.311 1.00 82.12 93 GLU A CA 1
ATOM 777 C C . GLU A 1 93 ? -3.117 -9.018 21.169 1.00 82.12 93 GLU A C 1
ATOM 779 O O . GLU A 1 93 ? -4.018 -9.308 20.383 1.00 82.12 93 GLU A O 1
ATOM 784 N N . VAL A 1 94 ? -2.458 -9.931 21.884 1.00 86.12 94 VAL A N 1
ATOM 785 C CA . VAL A 1 94 ? -2.743 -11.369 21.829 1.00 86.12 94 VAL A CA 1
ATOM 786 C C . VAL A 1 94 ? -3.394 -11.775 23.140 1.00 86.12 94 VAL A C 1
ATOM 788 O O . VAL A 1 94 ? -2.828 -11.544 24.207 1.00 86.12 94 VAL A O 1
ATOM 791 N N . HIS A 1 95 ? -4.560 -12.409 23.047 1.00 79.81 95 HIS A N 1
ATOM 792 C CA . HIS A 1 95 ? -5.323 -12.918 24.185 1.00 79.81 95 HIS A CA 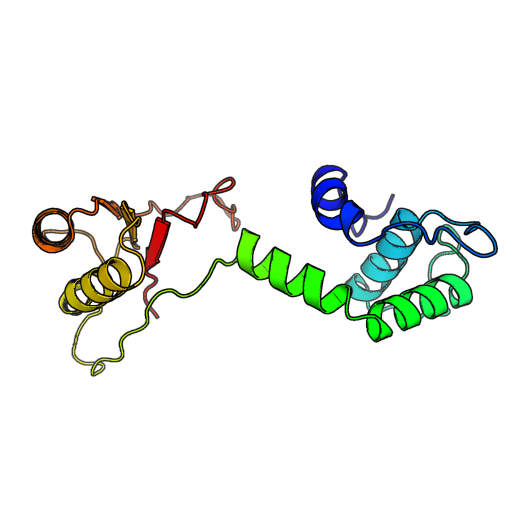1
ATOM 793 C C . HIS A 1 95 ? -5.582 -14.414 24.040 1.00 79.81 95 HIS A C 1
ATOM 795 O O . HIS A 1 95 ? -5.429 -14.989 22.962 1.00 79.81 95 HIS A O 1
ATOM 801 N N . SER A 1 96 ? -5.987 -15.054 25.136 1.00 85.94 96 SER A N 1
ATOM 802 C CA . SER A 1 96 ? -6.533 -16.413 25.073 1.00 85.94 96 SER A CA 1
ATOM 803 C C . SER A 1 96 ? -7.764 -16.443 24.164 1.00 85.94 96 SER A C 1
ATOM 805 O O . SER A 1 96 ? -8.585 -15.532 24.224 1.00 85.94 96 SER A O 1
ATOM 807 N N . ALA A 1 97 ? -7.955 -17.533 23.415 1.00 82.06 97 ALA A N 1
ATOM 808 C CA . ALA A 1 97 ? -9.125 -17.742 22.554 1.00 82.06 97 ALA A CA 1
ATOM 809 C C . ALA A 1 97 ? -10.472 -17.714 23.310 1.00 82.06 97 ALA A C 1
ATOM 811 O O . ALA A 1 97 ? -11.530 -17.587 22.701 1.00 82.06 97 ALA A O 1
ATOM 812 N N . SER A 1 98 ? -10.446 -17.841 24.641 1.00 88.81 98 SER A N 1
ATOM 813 C CA . SER A 1 98 ? -11.627 -17.712 25.500 1.00 88.81 98 SER A CA 1
ATOM 814 C C . SER A 1 98 ? -12.075 -16.262 25.725 1.00 88.81 98 SER A C 1
ATOM 816 O O . SER A 1 98 ? -13.184 -16.044 26.208 1.00 88.81 98 SER A O 1
ATOM 818 N N . ILE A 1 99 ? -11.221 -15.276 25.431 1.00 82.12 99 ILE A N 1
ATOM 819 C CA . ILE A 1 99 ? -11.520 -13.847 25.562 1.00 82.12 99 ILE A CA 1
ATOM 820 C C . ILE A 1 99 ? -11.997 -13.350 24.202 1.00 82.12 99 ILE A C 1
ATOM 822 O O . ILE A 1 99 ? -11.295 -13.484 23.205 1.00 82.12 99 ILE A O 1
ATOM 826 N N . GLN A 1 100 ? -13.192 -12.770 24.159 1.00 81.25 100 GLN A N 1
ATOM 827 C CA . GLN A 1 100 ? -13.715 -12.201 22.922 1.00 81.25 100 GLN A CA 1
ATOM 828 C C . GLN A 1 100 ? -13.048 -10.853 22.645 1.00 81.25 100 GLN A C 1
ATOM 830 O O . GLN A 1 100 ? -12.836 -10.065 23.568 1.00 81.25 100 GLN A O 1
ATOM 835 N N . ASP A 1 101 ? -12.795 -10.535 21.375 1.00 81.62 101 ASP A N 1
ATOM 836 C CA . ASP A 1 101 ? -12.074 -9.309 21.003 1.00 81.62 101 ASP A CA 1
ATOM 837 C C . ASP A 1 101 ? -12.750 -8.031 21.512 1.00 81.62 101 ASP A C 1
ATOM 839 O O . ASP A 1 101 ? -12.094 -7.032 21.799 1.00 81.62 101 ASP A O 1
ATOM 843 N N . ARG A 1 102 ? -14.079 -8.047 21.661 1.00 81.38 102 ARG A N 1
ATOM 844 C CA . ARG A 1 102 ? -14.842 -6.919 22.215 1.00 81.38 102 ARG A CA 1
ATOM 845 C C . ARG A 1 102 ? -14.517 -6.625 23.680 1.00 81.38 102 ARG A C 1
ATOM 847 O O . ARG A 1 102 ? -14.649 -5.476 24.097 1.00 81.38 102 ARG A O 1
ATOM 854 N N . ASP A 1 103 ? -14.129 -7.646 24.440 1.00 84.31 103 ASP A N 1
ATOM 855 C CA . ASP A 1 103 ? -13.865 -7.540 25.874 1.00 84.31 103 ASP A CA 1
ATOM 856 C C . ASP A 1 103 ? -12.443 -7.030 26.126 1.00 84.31 103 ASP A C 1
ATOM 858 O O . ASP A 1 103 ? -12.208 -6.290 27.080 1.00 84.31 103 ASP A O 1
ATOM 862 N N . SER A 1 104 ? -11.507 -7.359 25.232 1.00 83.44 104 SER A N 1
ATOM 863 C CA . SER A 1 104 ? -10.112 -6.923 25.306 1.00 83.44 104 SER A CA 1
ATOM 864 C C . SER A 1 104 ? -9.799 -5.628 24.552 1.00 83.44 104 SER A C 1
ATOM 866 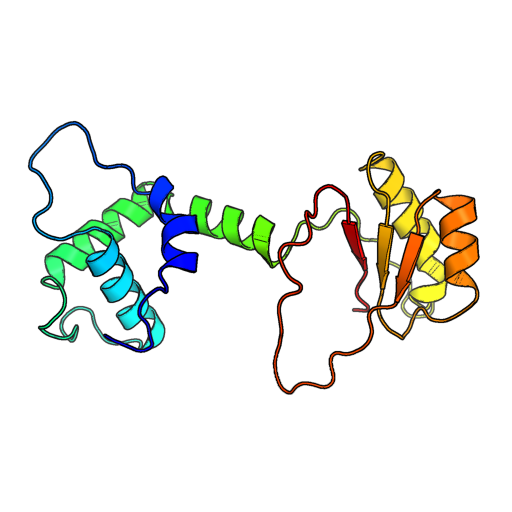O O . SER A 1 104 ? -8.803 -4.972 24.857 1.00 83.44 104 SER A O 1
ATOM 868 N N . ALA A 1 105 ? -10.646 -5.208 23.608 1.00 86.38 105 ALA A N 1
ATOM 869 C CA . ALA A 1 105 ? -10.377 -4.083 22.707 1.00 86.38 105 ALA A CA 1
ATOM 870 C C . ALA A 1 105 ? -9.962 -2.768 23.381 1.00 86.38 105 ALA A C 1
ATOM 872 O O . ALA A 1 105 ? -9.226 -1.987 22.781 1.00 86.38 105 ALA A O 1
ATOM 873 N N . LEU A 1 106 ? -10.414 -2.493 24.609 1.00 87.75 106 LEU A N 1
ATOM 874 C CA . LEU A 1 106 ? -10.058 -1.255 25.311 1.00 87.75 106 LEU A CA 1
ATOM 875 C C . LEU A 1 106 ? -8.561 -1.154 25.602 1.00 87.75 106 LEU A C 1
ATOM 877 O O . LEU A 1 106 ? -7.988 -0.080 25.415 1.00 87.75 106 LEU A O 1
ATOM 881 N N . ASN A 1 107 ? -7.914 -2.262 25.970 1.00 87.38 107 ASN A N 1
ATOM 882 C CA . ASN A 1 107 ? -6.470 -2.288 26.194 1.00 87.38 107 ASN A CA 1
ATOM 883 C C . ASN A 1 107 ? -5.723 -1.975 24.896 1.00 87.38 107 ASN A C 1
ATOM 885 O O . ASN A 1 107 ? -4.860 -1.094 24.870 1.00 87.38 107 ASN A O 1
ATOM 889 N N . LEU A 1 108 ? -6.123 -2.616 23.797 1.00 88.69 108 LEU A N 1
ATOM 890 C CA . LEU A 1 108 ? -5.586 -2.346 22.468 1.00 88.69 108 LEU A CA 1
ATOM 891 C C . LEU A 1 108 ? -5.781 -0.877 22.050 1.00 88.69 108 LEU A C 1
ATOM 893 O O . LEU A 1 108 ? -4.849 -0.248 21.540 1.00 88.69 108 LEU A O 1
ATOM 897 N N . PHE A 1 109 ? -6.960 -0.297 22.293 1.00 89.94 109 PHE A N 1
ATOM 898 C CA . PHE A 1 109 ? -7.248 1.106 21.979 1.00 89.94 109 PHE A CA 1
ATOM 899 C C . PHE A 1 109 ? -6.405 2.071 22.816 1.00 89.94 109 PHE A C 1
ATOM 901 O O . PHE A 1 109 ? -5.855 3.031 22.271 1.00 89.94 109 PHE A O 1
ATOM 908 N N . ALA A 1 110 ? -6.244 1.808 24.112 1.00 89.00 110 ALA A N 1
ATOM 909 C CA . ALA A 1 110 ? -5.386 2.600 24.986 1.00 89.00 110 ALA A CA 1
ATOM 910 C C . ALA A 1 110 ? -3.915 2.536 24.541 1.00 89.00 110 ALA A C 1
ATOM 912 O O . ALA A 1 110 ? -3.252 3.571 24.440 1.00 89.00 110 ALA A O 1
ATOM 913 N N . GLN A 1 111 ? -3.413 1.349 24.180 1.00 88.94 111 GLN A N 1
ATOM 914 C CA . GLN A 1 111 ? -2.060 1.184 23.638 1.00 88.94 111 GLN A CA 1
ATOM 915 C C . GLN A 1 111 ? -1.875 1.944 22.320 1.00 88.94 111 GLN A C 1
ATOM 917 O O . GLN A 1 111 ? -0.874 2.644 22.142 1.00 88.94 111 GLN A O 1
ATOM 922 N N . ALA A 1 112 ? -2.840 1.847 21.401 1.00 88.88 112 ALA A N 1
ATOM 923 C CA . ALA A 1 112 ? -2.806 2.576 20.137 1.00 88.88 112 ALA A CA 1
ATOM 924 C C . ALA A 1 112 ? -2.806 4.097 20.358 1.00 88.88 112 ALA A C 1
ATOM 926 O O . ALA A 1 112 ? -2.032 4.811 19.720 1.00 88.88 112 ALA A O 1
ATOM 927 N N . LYS A 1 113 ? -3.615 4.590 21.304 1.00 88.19 113 LYS A N 1
ATOM 928 C CA . LYS A 1 113 ? -3.672 6.006 21.687 1.00 88.19 113 LYS A CA 1
ATOM 929 C C . LYS A 1 113 ? -2.379 6.490 22.345 1.00 88.19 113 LYS A C 1
ATOM 931 O O . LYS A 1 113 ? -1.946 7.603 22.070 1.00 88.19 113 LYS A O 1
ATOM 936 N N . CYS A 1 114 ? -1.740 5.659 23.166 1.00 89.19 114 CYS A N 1
ATOM 937 C CA . CYS A 1 114 ? -0.443 5.964 23.768 1.00 89.19 114 CYS A CA 1
ATOM 938 C C . CYS A 1 114 ? 0.658 6.087 22.700 1.00 89.19 114 CYS A C 1
ATOM 940 O O . CYS A 1 114 ? 1.424 7.048 22.700 1.00 89.19 114 CYS A O 1
ATOM 942 N N . LYS A 1 115 ? 0.688 5.161 21.731 1.00 87.31 115 LYS A N 1
ATOM 943 C CA . LYS A 1 115 ? 1.642 5.195 20.607 1.00 87.31 115 LYS A CA 1
ATOM 944 C C . LYS A 1 115 ? 1.387 6.350 19.640 1.00 87.31 115 LYS A C 1
ATOM 946 O O . LYS A 1 115 ? 2.333 6.904 19.087 1.00 87.31 115 LYS A O 1
ATOM 951 N N . VAL A 1 116 ? 0.120 6.699 19.417 1.00 87.94 116 VAL A N 1
ATOM 952 C CA . VAL A 1 116 ? -0.294 7.774 18.507 1.00 87.94 116 VAL A CA 1
ATOM 953 C C . VAL A 1 116 ? -1.232 8.734 19.249 1.00 87.94 116 VAL A C 1
ATOM 955 O O . VAL A 1 116 ? -2.453 8.653 19.098 1.00 87.94 116 VAL A O 1
ATOM 958 N N . PRO A 1 117 ? -0.693 9.692 20.030 1.00 88.81 117 PRO A N 1
ATOM 959 C CA . PRO A 1 117 ? -1.511 10.625 20.811 1.00 88.81 117 PRO A CA 1
ATOM 960 C C . PRO A 1 117 ? -2.461 11.481 19.962 1.00 88.81 117 PRO A C 1
ATOM 962 O O . PRO A 1 117 ? -3.521 11.897 20.436 1.00 88.81 117 PRO A O 1
ATOM 965 N N . THR A 1 118 ? -2.132 11.704 18.686 1.00 88.19 118 THR A N 1
ATOM 966 C CA . THR A 1 118 ? -2.962 12.443 17.720 1.00 88.19 118 THR A CA 1
ATOM 967 C C . THR A 1 118 ? -4.182 11.664 17.224 1.00 88.19 118 THR A C 1
ATOM 969 O O . THR A 1 118 ? -5.045 12.257 16.579 1.00 88.19 118 THR A O 1
ATOM 972 N N . LEU A 1 119 ? -4.290 10.364 17.525 1.00 84.62 119 LEU A N 1
ATOM 973 C CA . LEU A 1 119 ? -5.403 9.512 17.111 1.00 84.62 119 LEU A CA 1
ATOM 974 C C . LEU A 1 119 ? -6.723 10.025 17.702 1.00 84.62 119 LEU A C 1
ATOM 976 O O . LEU A 1 119 ? -6.796 10.307 18.895 1.00 84.62 119 LEU A O 1
ATOM 980 N N . ARG A 1 120 ? -7.773 10.170 16.887 1.00 86.69 120 ARG A N 1
ATOM 981 C CA . ARG A 1 120 ? -9.068 10.725 17.346 1.00 86.69 120 ARG A CA 1
ATOM 982 C C . ARG A 1 120 ? -10.228 9.749 17.236 1.00 86.69 120 ARG A C 1
ATOM 984 O O . ARG A 1 120 ? -11.279 9.972 17.836 1.00 86.69 120 ARG A O 1
ATOM 991 N N . LYS A 1 121 ? -10.078 8.709 16.420 1.00 87.12 121 LYS A N 1
ATOM 992 C CA . LYS A 1 121 ? -11.195 7.855 16.042 1.00 87.12 121 LYS A CA 1
ATOM 993 C C . LYS A 1 121 ? -10.737 6.442 15.693 1.00 87.12 121 LYS A C 1
ATOM 995 O O . LYS A 1 121 ? -9.780 6.257 14.941 1.00 87.12 121 LYS A O 1
ATOM 1000 N N . PHE A 1 122 ? -11.481 5.475 16.209 1.00 88.38 122 PHE A N 1
ATOM 1001 C CA . PHE A 1 122 ? -11.385 4.058 15.901 1.00 88.38 122 PHE A CA 1
ATOM 1002 C C . PHE A 1 122 ? -12.551 3.633 15.015 1.00 88.38 122 PHE A C 1
ATOM 1004 O O . PHE A 1 122 ? -13.677 4.124 15.155 1.00 88.38 122 PHE A O 1
ATOM 1011 N N . PHE A 1 123 ? -12.280 2.692 14.123 1.00 85.44 123 PHE A N 1
ATOM 1012 C CA . PHE A 1 123 ? -13.296 1.970 13.376 1.00 85.44 123 PHE A CA 1
ATOM 1013 C C . PHE A 1 123 ? -13.250 0.496 13.761 1.00 85.44 123 PHE A C 1
ATOM 1015 O O . PHE A 1 123 ? -12.161 -0.062 13.885 1.00 85.44 123 PHE A O 1
ATOM 1022 N N . ALA A 1 124 ? -14.417 -0.113 13.946 1.00 85.38 124 ALA A N 1
ATOM 1023 C CA . ALA A 1 124 ? -14.531 -1.528 14.276 1.00 85.38 124 ALA A CA 1
ATOM 1024 C C . ALA A 1 124 ? -15.716 -2.176 13.556 1.00 85.38 124 ALA A C 1
ATOM 1026 O O . ALA A 1 124 ? -16.645 -1.492 13.116 1.00 85.38 124 ALA A O 1
ATOM 1027 N N . ASP A 1 125 ? -15.683 -3.497 13.457 1.00 80.81 125 ASP A N 1
ATOM 1028 C CA . ASP A 1 125 ? -16.713 -4.284 12.787 1.00 80.81 125 ASP A CA 1
ATOM 1029 C C . ASP A 1 125 ? -17.986 -4.421 13.635 1.00 80.81 125 ASP A C 1
ATOM 1031 O O . ASP A 1 125 ? -18.045 -4.040 14.807 1.00 80.81 125 ASP A O 1
ATOM 1035 N N . GLN A 1 126 ? -19.036 -5.000 13.047 1.00 78.88 126 GLN A N 1
ATOM 1036 C CA . GLN A 1 126 ? -20.329 -5.183 13.717 1.00 78.88 126 GLN A CA 1
ATOM 1037 C C . GLN A 1 126 ? -20.249 -6.037 14.999 1.00 78.88 126 GLN A C 1
ATOM 1039 O O . GLN A 1 126 ? -21.113 -5.903 15.862 1.00 78.88 126 GLN A O 1
ATOM 1044 N N . GLY A 1 127 ? -19.201 -6.850 15.177 1.00 77.31 127 GLY A N 1
ATOM 1045 C CA . GLY A 1 127 ? -18.957 -7.613 16.410 1.00 77.31 127 GLY A CA 1
ATOM 1046 C C . GLY A 1 127 ? -18.695 -6.753 17.657 1.00 77.31 127 GLY A C 1
ATOM 1047 O O . GLY A 1 127 ? -18.855 -7.232 18.778 1.00 77.31 127 GLY A O 1
ATOM 1048 N N . TYR A 1 128 ? -18.368 -5.468 17.481 1.00 79.75 128 TYR A N 1
ATOM 1049 C CA . TYR A 1 128 ? -18.056 -4.522 18.562 1.00 79.75 128 TYR A CA 1
ATOM 1050 C C . TYR A 1 128 ? -19.237 -3.608 18.939 1.00 79.75 128 TYR A C 1
ATOM 1052 O O . TYR A 1 128 ? -19.067 -2.607 19.643 1.00 79.75 128 TYR A O 1
ATOM 1060 N N . ILE A 1 129 ? -20.448 -3.917 18.464 1.00 79.50 129 ILE A N 1
ATOM 1061 C CA . ILE A 1 129 ? -21.665 -3.170 18.807 1.00 79.50 129 ILE A CA 1
ATOM 1062 C C . ILE A 1 129 ? -21.978 -3.328 20.304 1.00 79.50 129 ILE A C 1
ATOM 1064 O O . ILE A 1 129 ? -22.002 -4.436 20.836 1.00 79.50 129 ILE A O 1
ATOM 1068 N N . GLY A 1 130 ? -22.272 -2.213 20.982 1.00 77.69 130 GLY A N 1
ATOM 1069 C CA . GLY A 1 130 ? -22.744 -2.205 22.369 1.00 77.69 130 GLY A CA 1
ATOM 1070 C C . GLY A 1 130 ? -22.105 -1.111 23.225 1.00 77.69 130 GLY A C 1
ATOM 1071 O O . GLY A 1 130 ? -21.736 -0.045 22.735 1.00 77.69 130 GLY A O 1
ATOM 1072 N N . LYS A 1 131 ? -21.952 -1.385 24.529 1.00 75.31 131 LYS A N 1
ATOM 1073 C CA . LYS A 1 131 ? -21.461 -0.429 25.546 1.00 75.31 131 LYS A CA 1
ATOM 1074 C C . LYS A 1 131 ? -20.007 0.035 25.339 1.00 75.31 131 LYS A C 1
ATOM 1076 O O . LYS A 1 131 ? -19.570 0.978 25.998 1.00 75.31 131 LYS A O 1
ATOM 1081 N N . LEU A 1 132 ? -19.267 -0.600 24.429 1.00 82.69 132 LEU A N 1
ATOM 1082 C CA . LEU A 1 132 ? -17.855 -0.325 24.160 1.00 82.69 132 LEU A CA 1
ATOM 1083 C C . LEU A 1 132 ? -17.610 1.089 23.613 1.00 82.69 132 LEU A C 1
ATOM 1085 O O . LEU A 1 132 ? -16.576 1.678 23.902 1.00 82.69 132 LEU A O 1
ATOM 1089 N N . GLN A 1 133 ? -18.564 1.666 22.875 1.00 85.50 133 GLN A N 1
ATOM 1090 C CA . GLN A 1 133 ? -18.415 2.999 22.273 1.00 85.50 133 GLN A CA 1
ATOM 1091 C C . GLN A 1 133 ? -18.236 4.096 23.326 1.00 85.50 133 GLN A C 1
ATOM 1093 O O . GLN A 1 133 ? -17.299 4.890 23.245 1.00 85.50 133 GLN A O 1
ATOM 1098 N N . ASN A 1 134 ? -19.103 4.094 24.343 1.00 85.12 134 ASN A N 1
ATOM 1099 C CA . ASN A 1 134 ? -19.037 5.055 25.441 1.00 85.12 134 ASN A CA 1
ATOM 1100 C C . ASN A 1 134 ? -17.767 4.850 26.268 1.00 85.12 134 ASN A C 1
ATOM 1102 O O . ASN A 1 134 ? -17.097 5.819 26.611 1.00 85.12 134 ASN A O 1
ATOM 1106 N N . ARG A 1 135 ? -17.401 3.591 26.541 1.00 86.31 135 ARG A N 1
ATOM 1107 C CA . ARG A 1 135 ? -16.172 3.273 27.279 1.00 86.31 135 ARG A CA 1
ATOM 1108 C C . ARG A 1 135 ? -14.916 3.715 26.534 1.00 86.31 135 ARG A C 1
ATOM 1110 O O . ARG A 1 135 ? -14.050 4.329 27.137 1.00 86.31 135 ARG A O 1
ATOM 1117 N N . CYS A 1 136 ? -14.847 3.477 25.225 1.00 87.38 136 CYS A N 1
ATOM 1118 C CA . CYS A 1 136 ? -13.725 3.904 24.393 1.00 87.38 136 CYS A CA 1
ATOM 1119 C C . CYS A 1 136 ? -13.543 5.427 24.440 1.00 87.38 136 CYS A C 1
ATOM 1121 O O . CYS A 1 136 ? -12.421 5.898 24.638 1.00 87.38 136 CYS A O 1
ATOM 1123 N N . LEU A 1 137 ? -14.637 6.191 24.340 1.00 88.38 137 LEU A N 1
ATOM 1124 C CA . LEU A 1 137 ? -14.583 7.649 24.437 1.00 88.38 137 LEU A CA 1
ATOM 1125 C C . L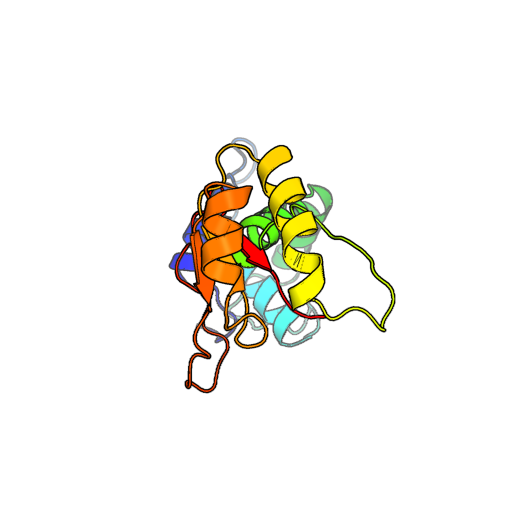EU A 1 137 ? -14.105 8.119 25.816 1.00 88.38 137 LEU A C 1
ATOM 1127 O O . LEU A 1 137 ? -13.274 9.020 25.884 1.00 88.38 137 LEU A O 1
ATOM 1131 N N . LEU A 1 138 ? -14.591 7.503 26.894 1.00 88.06 138 LEU A N 1
ATOM 1132 C CA . LEU A 1 138 ? -14.213 7.869 28.261 1.00 88.06 138 LEU A CA 1
ATOM 1133 C C . LEU A 1 138 ? -12.755 7.515 28.585 1.00 88.06 138 LEU A C 1
ATOM 1135 O O . LEU A 1 138 ? -12.061 8.321 29.194 1.00 88.06 138 LEU A O 1
ATOM 1139 N N . GLU A 1 139 ? -12.281 6.338 28.172 1.00 86.56 139 GLU A N 1
ATOM 1140 C CA . GLU A 1 139 ? -10.942 5.843 28.524 1.00 86.56 139 GLU A CA 1
ATOM 1141 C C . GLU A 1 139 ? -9.841 6.391 27.603 1.00 86.56 139 GLU A C 1
ATOM 1143 O O . GLU A 1 139 ? -8.722 6.636 28.047 1.00 86.56 139 GLU A O 1
ATOM 1148 N N . THR A 1 140 ? -10.135 6.603 26.315 1.00 86.94 140 THR A N 1
ATOM 1149 C CA . THR A 1 140 ? -9.114 6.991 25.320 1.00 86.94 140 THR A CA 1
ATOM 1150 C C . THR A 1 140 ? -9.318 8.388 24.735 1.00 86.94 140 THR A C 1
ATOM 1152 O O . THR A 1 140 ? -8.455 8.877 24.000 1.00 86.94 140 THR A O 1
ATOM 1155 N N . GLY A 1 141 ? -10.463 9.032 24.986 1.00 88.75 141 GLY A N 1
ATOM 1156 C CA . GLY A 1 141 ? -10.841 10.289 24.330 1.00 88.75 141 GLY A CA 1
ATOM 1157 C C . GLY A 1 141 ? -11.109 10.148 22.826 1.00 88.75 141 GLY A C 1
ATOM 1158 O O . GLY A 1 141 ? -11.195 11.155 22.124 1.00 88.75 141 GLY A O 1
ATOM 1159 N N . CYS A 1 142 ? -11.199 8.919 22.305 1.00 88.25 142 CYS A N 1
ATOM 1160 C CA . CYS A 1 142 ? -11.398 8.644 20.885 1.00 88.25 142 CYS A CA 1
ATOM 1161 C C . CYS A 1 142 ? -12.819 8.161 20.601 1.00 88.25 142 CYS A C 1
ATOM 1163 O O . CYS A 1 142 ? -13.413 7.408 21.368 1.00 88.25 142 CYS A O 1
ATOM 1165 N N . LEU A 1 143 ? -13.356 8.551 19.447 1.00 88.81 143 LEU A N 1
ATOM 1166 C CA . LEU A 1 143 ? -14.663 8.077 18.996 1.00 88.81 143 LEU A CA 1
ATOM 1167 C C . LEU A 1 143 ? -14.543 6.672 18.399 1.00 88.81 143 LEU A C 1
ATOM 1169 O O . LEU A 1 143 ? -13.744 6.469 17.491 1.00 88.81 143 LEU A O 1
ATOM 1173 N N . LEU A 1 144 ? -15.382 5.727 18.824 1.00 88.31 144 LEU A N 1
ATOM 1174 C CA . LEU A 1 144 ? -15.502 4.415 18.181 1.00 88.31 144 LEU A CA 1
ATOM 1175 C C . LEU A 1 144 ? -16.686 4.412 17.209 1.00 88.31 144 LEU A C 1
ATOM 1177 O O . LEU A 1 144 ? -17.834 4.584 17.611 1.00 88.31 144 LEU A O 1
ATOM 1181 N N . THR A 1 145 ? -16.423 4.213 15.919 1.00 87.19 145 THR A N 1
ATOM 1182 C CA . THR A 1 145 ? -17.461 4.082 14.888 1.00 87.19 145 THR A CA 1
ATOM 1183 C C . THR A 1 145 ? -17.515 2.663 14.357 1.00 87.19 145 THR A C 1
ATOM 1185 O O . THR A 1 145 ? -16.529 2.145 13.846 1.00 87.19 145 THR A O 1
ATOM 1188 N N . ILE A 1 146 ? -18.698 2.060 14.420 1.00 85.69 146 ILE A N 1
ATOM 1189 C CA . ILE A 1 146 ? -18.914 0.740 13.840 1.00 85.69 146 ILE A CA 1
ATOM 1190 C C . ILE A 1 146 ? -19.117 0.884 12.336 1.00 85.69 146 ILE A C 1
ATOM 1192 O O . ILE A 1 146 ? -20.038 1.573 11.885 1.00 85.69 146 ILE A O 1
ATOM 1196 N N . ALA A 1 147 ? -18.241 0.254 11.559 1.00 80.50 147 ALA A N 1
ATOM 1197 C CA . ALA A 1 147 ? -18.347 0.227 10.115 1.00 80.50 147 ALA A CA 1
ATOM 1198 C C . ALA A 1 147 ? -19.586 -0.588 9.717 1.00 80.50 147 ALA A C 1
ATOM 1200 O O . ALA A 1 147 ? -19.764 -1.742 10.112 1.00 80.50 147 ALA A O 1
ATOM 1201 N N . LYS A 1 148 ? -20.478 0.019 8.929 1.00 70.88 148 LYS A N 1
ATOM 1202 C CA . LYS A 1 148 ? -21.586 -0.718 8.319 1.00 70.88 148 LYS A CA 1
ATOM 1203 C C . LYS A 1 148 ? -21.033 -1.548 7.166 1.00 70.88 148 LYS A C 1
ATOM 1205 O O . LYS A 1 148 ? -20.279 -1.028 6.345 1.00 70.88 148 LYS A O 1
ATOM 1210 N N . LYS A 1 149 ? -21.442 -2.816 7.091 1.00 61.34 149 LYS A N 1
ATOM 1211 C CA . LYS A 1 149 ? -21.143 -3.679 5.948 1.00 61.34 149 LYS A CA 1
ATOM 1212 C C . LYS A 1 149 ? -21.702 -3.004 4.693 1.00 61.34 149 LYS A C 1
ATOM 1214 O O . LYS A 1 149 ? -22.899 -2.728 4.622 1.00 61.34 149 LYS A O 1
ATOM 1219 N N . ILE A 1 150 ? -20.835 -2.667 3.743 1.00 58.34 150 ILE A N 1
ATOM 1220 C CA . ILE A 1 150 ? -21.266 -2.128 2.453 1.00 58.34 150 ILE A CA 1
ATOM 1221 C C . ILE A 1 150 ? -21.955 -3.288 1.726 1.00 58.34 150 ILE A C 1
ATOM 1223 O O . ILE A 1 150 ? -21.337 -4.322 1.502 1.00 58.34 150 ILE A O 1
ATOM 1227 N N . VAL A 1 151 ? -23.247 -3.140 1.421 1.00 54.31 151 VAL A N 1
ATOM 1228 C CA . VAL A 1 151 ? -24.105 -4.198 0.841 1.00 54.31 151 VAL A CA 1
ATOM 1229 C C . VAL A 1 151 ? -23.819 -4.442 -0.653 1.00 54.31 151 VAL A C 1
ATOM 1231 O O . VAL A 1 151 ? -24.495 -5.232 -1.299 1.00 54.31 151 VAL A O 1
ATOM 1234 N N . ASP A 1 152 ? -22.813 -3.774 -1.214 1.00 43.12 152 ASP A N 1
ATOM 1235 C CA . ASP A 1 152 ? -22.430 -3.902 -2.617 1.00 43.12 152 ASP A CA 1
ATOM 1236 C C . ASP A 1 152 ? -21.455 -5.072 -2.793 1.00 43.12 152 ASP A C 1
ATOM 1238 O O . ASP A 1 152 ? -20.472 -5.204 -2.060 1.00 43.12 152 ASP A O 1
ATOM 1242 N N . THR A 1 153 ? -21.710 -5.910 -3.794 1.00 41.31 153 THR A N 1
ATOM 1243 C CA . THR A 1 153 ? -20.854 -7.025 -4.211 1.00 41.31 153 THR A CA 1
ATOM 1244 C C . THR A 1 153 ? -19.512 -6.504 -4.740 1.00 41.31 153 THR A C 1
ATOM 1246 O O . THR A 1 153 ? -19.328 -6.321 -5.942 1.00 41.31 153 THR A O 1
ATOM 1249 N N . GLY A 1 154 ? -18.571 -6.220 -3.840 1.00 41.06 154 GLY A N 1
ATOM 1250 C CA . GLY A 1 154 ? -17.198 -5.838 -4.171 1.00 41.06 154 GLY A CA 1
ATOM 1251 C C . GLY A 1 154 ? -16.507 -5.032 -3.068 1.00 41.06 154 GLY A C 1
ATOM 1252 O O . GLY A 1 154 ? -17.119 -4.192 -2.412 1.00 41.06 154 GLY A O 1
ATOM 1253 N N . PHE A 1 155 ? -15.203 -5.257 -2.878 1.00 35.09 155 PHE A N 1
ATOM 1254 C CA . PHE A 1 155 ? -14.372 -4.455 -1.975 1.00 35.09 155 PHE A CA 1
ATOM 1255 C C . PHE A 1 155 ? -14.270 -3.009 -2.492 1.00 35.09 155 PHE A C 1
ATOM 1257 O O . PHE A 1 155 ? -13.474 -2.707 -3.382 1.00 35.09 155 PHE A O 1
ATOM 1264 N N . LYS A 1 156 ? -15.068 -2.092 -1.933 1.00 40.00 156 LYS A N 1
ATOM 1265 C CA . LYS A 1 156 ? -14.880 -0.644 -2.106 1.00 40.00 156 LYS A CA 1
ATOM 1266 C C . LYS A 1 156 ? -13.908 -0.144 -1.040 1.00 40.00 156 LYS A C 1
ATOM 1268 O O . LYS A 1 156 ? -14.221 -0.157 0.147 1.00 40.00 156 LYS A O 1
ATOM 1273 N N . LEU A 1 157 ? -12.737 0.317 -1.476 1.00 39.66 157 LEU A N 1
ATOM 1274 C CA . LEU A 1 157 ? -11.822 1.090 -0.635 1.00 39.66 157 LEU A CA 1
ATOM 1275 C C . LEU A 1 157 ? -12.565 2.332 -0.124 1.00 39.66 157 LEU A C 1
ATOM 1277 O O . LEU A 1 157 ? -13.099 3.103 -0.927 1.00 39.66 157 LEU A O 1
ATOM 1281 N N . PHE A 1 158 ? -12.599 2.539 1.196 1.00 43.75 158 PHE A N 1
ATOM 1282 C CA . PHE A 1 158 ? -13.053 3.814 1.747 1.00 43.75 158 PHE A CA 1
ATOM 1283 C C . PHE A 1 158 ? -12.177 4.938 1.160 1.00 43.75 158 PHE A C 1
ATOM 1285 O O . PHE A 1 158 ? -10.954 4.783 1.083 1.00 43.75 158 PHE A O 1
ATOM 1292 N N . PRO A 1 159 ? -12.770 6.049 0.688 1.00 36.81 159 PRO A N 1
ATOM 1293 C CA . PRO A 1 159 ? -12.021 7.097 0.008 1.00 36.81 159 PRO A CA 1
ATOM 1294 C C . PRO A 1 159 ? -10.984 7.692 0.960 1.00 36.81 159 PRO A C 1
ATOM 1296 O O . PRO A 1 159 ? -11.370 8.177 2.016 1.00 36.81 159 PRO A O 1
ATOM 1299 N N . ASN A 1 160 ? -9.699 7.628 0.566 1.00 41.62 160 ASN A N 1
ATOM 1300 C CA . ASN A 1 160 ? -8.542 8.337 1.144 1.00 41.62 160 ASN A CA 1
ATOM 1301 C C . ASN A 1 160 ? -8.763 8.765 2.605 1.00 41.62 160 ASN A C 1
ATOM 1303 O O . ASN A 1 160 ? -8.839 9.952 2.923 1.00 41.62 160 ASN A O 1
ATOM 1307 N N . VAL A 1 161 ? -8.919 7.789 3.498 1.00 46.25 161 VAL A N 1
ATOM 1308 C CA . VAL A 1 161 ? -8.955 8.086 4.925 1.00 46.25 161 VAL A CA 1
ATOM 1309 C C . VAL A 1 161 ? -7.522 8.451 5.284 1.00 46.25 161 VAL A C 1
ATOM 1311 O O . VAL A 1 161 ? -6.617 7.647 5.082 1.00 46.25 161 VAL A O 1
ATOM 1314 N N . ASP A 1 162 ? -7.288 9.684 5.724 1.00 43.91 162 ASP A N 1
ATOM 1315 C CA . ASP A 1 162 ? -5.964 10.141 6.138 1.00 43.91 162 ASP A CA 1
ATOM 1316 C C . ASP A 1 162 ? -5.562 9.375 7.408 1.00 43.91 162 ASP A C 1
ATOM 1318 O O . ASP A 1 162 ? -5.833 9.797 8.533 1.00 43.91 162 ASP A O 1
ATOM 1322 N N . LEU A 1 163 ? -4.979 8.185 7.220 1.00 47.88 163 LEU A N 1
ATOM 1323 C CA . LEU A 1 163 ? -4.670 7.186 8.253 1.00 47.88 163 LEU A CA 1
ATOM 1324 C C . LEU A 1 163 ? -3.792 7.726 9.388 1.00 47.88 163 LEU A C 1
ATOM 1326 O O . LEU A 1 163 ? -3.650 7.079 10.419 1.00 47.88 163 LEU A O 1
ATOM 1330 N N . LYS A 1 164 ? -3.241 8.935 9.241 1.00 45.41 164 LYS A N 1
ATOM 1331 C CA . LYS A 1 164 ? -2.556 9.654 10.317 1.00 45.41 164 LYS A CA 1
ATOM 1332 C C . LYS A 1 164 ? -3.436 9.858 11.560 1.00 45.41 164 LYS A C 1
ATOM 1334 O O . LYS A 1 164 ? -2.888 10.005 12.647 1.00 45.41 164 LYS A O 1
ATOM 1339 N N . ASN A 1 165 ? -4.767 9.844 11.415 1.00 46.56 165 ASN A N 1
ATOM 1340 C CA . ASN A 1 165 ? -5.711 10.105 12.511 1.00 46.56 165 ASN A CA 1
ATOM 1341 C C . ASN A 1 165 ? -6.733 8.983 12.769 1.00 46.56 165 ASN A C 1
ATOM 1343 O O . ASN A 1 165 ? -7.620 9.169 13.612 1.00 46.56 165 ASN A O 1
ATOM 1347 N N . PHE A 1 166 ? -6.627 7.842 12.078 1.00 51.97 166 PHE A N 1
ATOM 1348 C CA . PHE A 1 166 ? -7.629 6.772 12.125 1.00 51.97 166 PHE A CA 1
ATOM 1349 C C . PHE A 1 166 ? -6.980 5.389 12.220 1.00 51.97 166 PHE A C 1
ATOM 1351 O O . PHE A 1 166 ? -6.058 5.086 11.468 1.00 51.97 166 PHE A O 1
ATOM 1358 N N . CYS A 1 167 ? -7.499 4.540 13.111 1.00 56.25 167 CYS A N 1
ATOM 1359 C CA . CYS A 1 167 ? -7.081 3.145 13.263 1.00 56.25 167 CYS A CA 1
ATOM 1360 C C . CYS A 1 167 ? -8.277 2.217 13.016 1.00 56.25 167 CYS A C 1
ATOM 1362 O O . CYS A 1 167 ? -9.372 2.467 13.530 1.00 56.25 167 CYS A O 1
ATOM 1364 N N . LEU A 1 168 ? -8.064 1.163 12.228 1.00 55.50 168 LEU A N 1
ATOM 1365 C CA . LEU A 1 168 ? -9.036 0.099 11.977 1.00 55.50 168 LEU A CA 1
ATOM 1366 C C . LEU A 1 168 ? -8.697 -1.079 12.893 1.00 55.50 168 LEU A C 1
ATOM 1368 O O . LEU A 1 168 ? -7.552 -1.529 12.900 1.00 55.50 168 LEU A O 1
ATOM 1372 N N . ALA A 1 169 ? -9.668 -1.550 13.667 1.00 51.56 169 ALA A N 1
ATOM 1373 C CA . ALA A 1 169 ? -9.573 -2.800 14.405 1.00 51.56 169 ALA A CA 1
ATOM 1374 C C . ALA A 1 169 ? -10.426 -3.847 13.684 1.00 51.56 169 ALA A C 1
ATOM 1376 O O . ALA A 1 169 ? -11.624 -3.637 13.489 1.00 51.56 169 ALA A O 1
ATOM 1377 N N . PHE A 1 170 ? -9.792 -4.941 13.270 1.00 40.72 170 PHE A N 1
ATOM 1378 C CA . PHE A 1 170 ? -10.450 -6.077 12.636 1.00 40.72 170 PHE A CA 1
ATOM 1379 C C . PHE A 1 170 ? -10.466 -7.260 13.599 1.00 40.72 170 PHE A C 1
ATOM 1381 O O . PHE A 1 170 ? -9.520 -7.452 14.362 1.00 40.72 170 PHE A O 1
ATOM 1388 N N . GLN A 1 171 ? -11.539 -8.041 13.525 1.00 38.41 171 GLN A N 1
ATOM 1389 C CA . GLN A 1 171 ? -11.626 -9.360 14.138 1.00 38.41 171 GLN A CA 1
ATOM 1390 C C . GLN A 1 171 ? -10.781 -10.333 13.298 1.00 38.41 171 GLN A C 1
ATOM 1392 O O . GLN A 1 171 ? -10.967 -10.380 12.078 1.00 38.41 171 GLN A O 1
ATOM 1397 N N . PHE A 1 172 ? -9.850 -11.061 13.918 1.00 36.34 172 PHE A N 1
ATOM 1398 C CA . PHE A 1 172 ? -9.151 -12.185 13.280 1.00 36.34 172 PHE A CA 1
ATOM 1399 C C . PHE A 1 172 ? -9.735 -13.506 13.769 1.00 36.34 172 PHE A C 1
ATOM 1401 O O . PHE A 1 172 ? -9.996 -13.614 14.986 1.00 36.34 172 PHE A O 1
#

Sequence (172 aa):
MYPSDISDKEWKTIEPYFEPKKTGRPRKHSIRTIINAIRYMMRTGCQWRQLPKDFPPWKTVYSCNSRLKKSGIWQEIHDFLVKKYCGLVIAAEVHSASIQDRDSALNLFAQAKCKVPTLRKFFADQGYIGKLQNRCLLETGCLLTIAKKIVDTGFKLFPNVDLKNFCLAFQF

Foldseek 3Di:
DDPQADDPVRCVVLVVLVDFDPDDDGDPDDVSLLVSQVSVCVVVVDDLCPRDPVGDRSVVSVVVVVVCVVVCSVVVVVVVCCCFQVNDDQFDDDDPPVDDCLNVVLVRLQSSCVSQVLAAEEEEEPVNPDPSQVVNCVSRVHGYHYDDDDPDPDDDGDPRDVSSHYDYDYDD

pLDDT: mean 81.41, std 15.85, range [35.09, 95.88]

InterPro domains:
  IPR025161 Insertion element IS402-like domain [PF13340] (6-78)

Radius of gyration: 22.34 Å; chains: 1; bounding box: 47×32×59 Å